Protein AF-A0A974VN62-F1 (afdb_monomer_lite)

Radius of gyration: 16.74 Å; chains: 1; bounding box: 40×26×48 Å

pLDDT: mean 82.11, std 14.99, range [42.94, 95.12]

Secondary structure (DSSP, 8-state):
---EEEHHHHHHHHTS-HHHHHHHHHTT-S-B-TTSSSSEEEHHHHHHHHHHHHHHHHHHHHHHHHHHHHHS--

Sequence (74 aa):
MSDSMTIAETAVYLGVNEFSVMSWFGEDALAQDESAPGIRFTRASVEALKEALYERTSASAGLLRDFHAHQSGH

Foldseek 3Di:
DPQKADLVRLCVVLVHDSVVVVVCVVVVQFDADPVDPDGITGNVSSVVVSVVVVVVVVVVVVVVVVVVVVVVPD

Structure (mmCIF, N/CA/C/O backbone):
data_AF-A0A974VN62-F1
#
_entry.id   AF-A0A974VN62-F1
#
loop_
_atom_site.group_PDB
_atom_site.id
_atom_site.type_symbol
_atom_site.label_atom_id
_atom_site.label_alt_id
_atom_site.label_comp_id
_atom_site.label_asym_id
_atom_site.label_entity_id
_atom_site.label_seq_id
_atom_site.pdbx_PDB_ins_code
_atom_site.Cartn_x
_atom_site.Cartn_y
_atom_site.Cartn_z
_atom_site.occupancy
_atom_site.B_iso_or_equiv
_atom_site.auth_seq_id
_atom_site.auth_comp_id
_atom_site.auth_asym_id
_atom_site.auth_atom_id
_atom_site.pdbx_PDB_model_num
ATOM 1 N N . MET A 1 1 ? 9.243 -17.498 -7.810 1.00 48.72 1 MET A N 1
ATOM 2 C CA . MET A 1 1 ? 8.110 -16.550 -7.777 1.00 48.72 1 MET A CA 1
ATOM 3 C C . MET A 1 1 ? 8.725 -15.180 -7.589 1.00 48.72 1 MET A C 1
ATOM 5 O O . MET A 1 1 ? 9.632 -15.089 -6.776 1.00 48.72 1 MET A O 1
ATOM 9 N N . SER A 1 2 ? 8.357 -14.182 -8.389 1.00 57.50 2 SER A N 1
ATOM 10 C CA . SER A 1 2 ? 8.883 -12.825 -8.198 1.00 57.50 2 SER A CA 1
ATOM 11 C C . SER A 1 2 ? 8.418 -12.312 -6.838 1.00 57.50 2 SER A C 1
ATOM 13 O O . SER A 1 2 ? 7.220 -12.325 -6.571 1.00 57.50 2 SER A O 1
ATOM 15 N N . ASP A 1 3 ? 9.356 -11.925 -5.975 1.00 83.31 3 ASP A N 1
ATOM 16 C CA . ASP A 1 3 ? 9.079 -11.493 -4.594 1.00 83.31 3 ASP A CA 1
ATOM 17 C C . ASP A 1 3 ? 8.634 -10.020 -4.514 1.00 83.31 3 ASP A C 1
ATOM 19 O O . ASP A 1 3 ? 8.658 -9.391 -3.459 1.00 83.31 3 ASP A O 1
ATOM 23 N N . SER A 1 4 ? 8.246 -9.446 -5.654 1.00 91.00 4 SER A N 1
ATOM 24 C CA . SER A 1 4 ? 7.915 -8.037 -5.782 1.00 91.00 4 SER A CA 1
ATOM 25 C C . SER A 1 4 ? 6.587 -7.806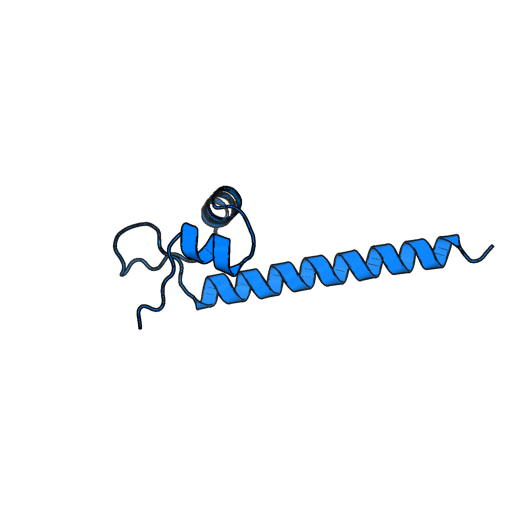 -6.493 1.00 91.00 4 SER A C 1
ATOM 27 O O . SER A 1 4 ? 6.195 -8.556 -7.388 1.00 91.00 4 SER A O 1
ATOM 29 N N . MET A 1 5 ? 5.881 -6.768 -6.049 1.00 92.81 5 MET A N 1
ATOM 30 C CA . MET A 1 5 ? 4.517 -6.424 -6.447 1.00 92.81 5 MET A CA 1
ATOM 31 C C . MET A 1 5 ? 4.497 -5.046 -7.107 1.00 92.81 5 MET A C 1
ATOM 33 O O . MET A 1 5 ? 5.180 -4.122 -6.669 1.00 92.81 5 MET A O 1
ATOM 37 N N . THR A 1 6 ? 3.720 -4.890 -8.172 1.00 94.81 6 THR A N 1
ATOM 38 C CA . THR A 1 6 ? 3.464 -3.580 -8.787 1.00 94.81 6 THR A CA 1
ATOM 39 C C . THR A 1 6 ? 2.570 -2.704 -7.904 1.00 94.81 6 THR A C 1
ATOM 41 O O . THR A 1 6 ? 1.930 -3.186 -6.972 1.00 94.81 6 THR A O 1
ATOM 44 N N . ILE A 1 7 ? 2.469 -1.410 -8.231 1.00 94.69 7 ILE A N 1
ATOM 45 C CA . ILE A 1 7 ? 1.550 -0.469 -7.561 1.00 94.69 7 ILE A CA 1
ATOM 46 C C . ILE A 1 7 ? 0.114 -1.012 -7.529 1.00 94.69 7 ILE A C 1
ATOM 48 O O . ILE A 1 7 ? -0.508 -1.021 -6.467 1.00 94.69 7 ILE A O 1
ATOM 52 N N . ALA A 1 8 ? -0.382 -1.518 -8.661 1.00 95.12 8 ALA A N 1
ATOM 53 C CA . ALA A 1 8 ? -1.729 -2.070 -8.765 1.00 95.12 8 ALA A CA 1
ATOM 54 C C . ALA A 1 8 ? -1.920 -3.310 -7.876 1.00 95.12 8 ALA A C 1
ATOM 56 O O . ALA A 1 8 ? -2.925 -3.427 -7.177 1.00 95.12 8 ALA A O 1
ATOM 57 N N . GLU A 1 9 ? -0.946 -4.223 -7.851 1.00 94.81 9 GLU A N 1
ATOM 58 C CA . GLU A 1 9 ? -1.008 -5.425 -7.011 1.00 94.81 9 GLU A CA 1
ATOM 59 C C . GLU A 1 9 ? -0.964 -5.083 -5.519 1.00 94.81 9 GLU A C 1
ATOM 61 O O . GLU A 1 9 ? -1.740 -5.636 -4.741 1.00 94.81 9 GLU A O 1
ATOM 66 N N . THR A 1 10 ? -0.109 -4.139 -5.117 1.00 94.31 10 THR A N 1
ATOM 67 C CA . THR A 1 10 ? -0.038 -3.644 -3.737 1.00 94.31 10 THR A CA 1
ATOM 68 C C . THR A 1 10 ? -1.346 -2.974 -3.319 1.00 94.31 10 THR A C 1
ATOM 70 O O . THR A 1 10 ? -1.841 -3.233 -2.223 1.00 94.31 10 THR A O 1
ATOM 73 N N . ALA A 1 11 ? -1.947 -2.163 -4.195 1.00 94.75 11 ALA A N 1
ATOM 74 C CA . ALA A 1 11 ? -3.229 -1.512 -3.938 1.00 94.75 11 ALA A CA 1
ATOM 75 C C . ALA A 1 11 ? -4.342 -2.543 -3.686 1.00 94.75 11 ALA A C 1
ATOM 77 O O . ALA A 1 11 ? -5.043 -2.472 -2.676 1.00 94.75 11 ALA A O 1
ATOM 78 N N . VAL A 1 12 ? -4.436 -3.562 -4.549 1.00 94.94 12 VAL A N 1
ATOM 79 C CA . VAL A 1 12 ? -5.384 -4.676 -4.396 1.00 94.94 12 VAL A CA 1
ATOM 80 C C . VAL A 1 12 ? -5.123 -5.455 -3.105 1.00 94.94 12 VAL A C 1
ATOM 82 O O . VAL A 1 12 ? -6.063 -5.756 -2.372 1.00 94.94 12 VAL A O 1
ATOM 85 N N . TYR A 1 13 ? -3.861 -5.759 -2.796 1.00 93.25 13 TYR A N 1
ATOM 86 C CA . TYR A 1 13 ? -3.490 -6.545 -1.617 1.00 93.25 13 TYR A CA 1
ATOM 87 C C . TYR A 1 13 ? -3.801 -5.836 -0.293 1.00 93.25 13 TYR A C 1
ATOM 89 O O . TYR A 1 13 ? -4.221 -6.479 0.673 1.00 93.25 13 TYR A O 1
ATOM 97 N N . LEU A 1 14 ? -3.607 -4.517 -0.247 1.00 91.06 14 LEU A N 1
ATOM 98 C CA . LEU A 1 14 ? -3.879 -3.685 0.925 1.00 91.06 14 LEU A CA 1
ATOM 99 C C . LEU A 1 14 ? -5.339 -3.204 0.993 1.00 91.06 14 LEU A C 1
ATOM 101 O O . LEU A 1 14 ? -5.746 -2.660 2.016 1.00 91.06 14 LEU A O 1
ATOM 105 N N . GLY A 1 15 ? -6.132 -3.401 -0.065 1.00 92.62 15 GLY A N 1
ATOM 106 C CA . GLY A 1 15 ? -7.513 -2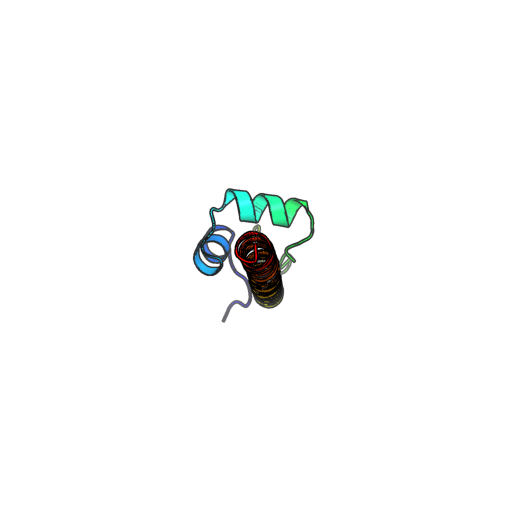.919 -0.136 1.00 92.62 15 GLY A CA 1
ATOM 107 C C . GLY A 1 15 ? -7.613 -1.393 -0.222 1.00 92.62 15 GLY A C 1
ATOM 108 O O . GLY A 1 15 ? -8.542 -0.801 0.326 1.00 92.62 15 GLY A O 1
ATOM 109 N N . VAL A 1 16 ? -6.649 -0.750 -0.883 1.00 92.12 16 VAL A N 1
ATOM 110 C CA . VAL A 1 16 ? -6.550 0.710 -1.040 1.00 92.12 16 VAL A CA 1
ATOM 111 C C . VAL A 1 16 ? -6.466 1.094 -2.517 1.00 92.12 16 VAL A C 1
ATOM 113 O O . VAL A 1 16 ? -6.432 0.239 -3.397 1.00 92.12 16 VAL A O 1
ATOM 116 N N . ASN A 1 17 ? -6.443 2.394 -2.809 1.00 94.81 17 ASN A N 1
ATOM 117 C CA . ASN A 1 17 ? -6.218 2.885 -4.167 1.00 94.81 17 ASN A CA 1
ATOM 118 C C . ASN A 1 17 ? -4.715 3.056 -4.470 1.00 94.81 17 ASN A C 1
ATOM 120 O O . ASN A 1 17 ? -3.887 3.188 -3.568 1.00 94.81 17 ASN A O 1
ATOM 124 N N . GLU A 1 18 ? -4.368 3.100 -5.757 1.00 94.00 18 GLU A N 1
ATOM 125 C CA . GLU A 1 18 ? -2.982 3.248 -6.232 1.00 94.00 18 GLU A CA 1
ATOM 126 C C . GLU A 1 18 ? -2.335 4.577 -5.808 1.00 94.00 18 GLU A C 1
ATOM 128 O O . GLU A 1 18 ? -1.125 4.640 -5.602 1.00 94.00 18 GLU A O 1
ATOM 133 N N . PHE A 1 19 ? -3.130 5.636 -5.624 1.00 93.69 19 PHE A N 1
ATOM 134 C CA . PHE A 1 19 ? -2.633 6.931 -5.160 1.00 93.69 19 PHE A CA 1
ATOM 135 C C . PHE A 1 19 ? -2.087 6.854 -3.727 1.00 93.69 19 PHE A C 1
ATOM 137 O O . PHE A 1 19 ? -1.021 7.398 -3.452 1.00 93.69 19 PHE A O 1
ATOM 144 N N . SER A 1 20 ? -2.758 6.129 -2.827 1.00 93.44 20 SER A N 1
ATOM 145 C CA . SER A 1 20 ? -2.269 5.878 -1.467 1.00 93.44 20 SER A CA 1
ATOM 146 C C . SER A 1 20 ? -0.938 5.130 -1.480 1.00 93.44 20 SER A C 1
ATOM 148 O O . SER A 1 20 ? -0.024 5.504 -0.751 1.00 93.44 20 SER A O 1
ATOM 150 N N . VAL A 1 21 ? -0.797 4.135 -2.360 1.00 93.62 21 VAL A N 1
ATOM 151 C CA . VAL A 1 21 ? 0.458 3.388 -2.530 1.00 93.62 21 VAL A CA 1
ATOM 152 C C . VAL A 1 21 ? 1.587 4.305 -3.008 1.00 93.62 21 VAL A C 1
ATOM 154 O O . VAL A 1 21 ? 2.679 4.272 -2.447 1.00 93.62 21 VAL A O 1
ATOM 157 N N . MET A 1 22 ? 1.329 5.168 -3.997 1.00 92.56 22 MET A N 1
ATOM 158 C CA . MET A 1 22 ? 2.318 6.147 -4.467 1.00 92.56 22 MET A CA 1
ATOM 159 C C . MET A 1 22 ? 2.693 7.177 -3.394 1.00 92.56 22 MET A C 1
ATOM 161 O O . MET A 1 22 ? 3.860 7.547 -3.299 1.00 92.56 22 MET A O 1
ATOM 165 N N . SER A 1 23 ? 1.733 7.616 -2.573 1.00 93.50 23 SER A N 1
ATOM 166 C CA . SER A 1 23 ? 1.999 8.516 -1.444 1.00 93.50 23 SER A CA 1
ATOM 167 C C . SER A 1 23 ? 2.952 7.871 -0.440 1.00 93.50 23 SER A C 1
ATOM 169 O O . SER A 1 23 ? 3.965 8.465 -0.099 1.00 93.50 23 SER A O 1
ATOM 171 N N . TRP A 1 24 ? 2.678 6.631 -0.025 1.00 91.31 24 TRP A N 1
ATOM 172 C CA . TRP A 1 24 ? 3.528 5.902 0.922 1.00 91.31 24 TRP A CA 1
ATOM 173 C C . TRP A 1 24 ? 4.916 5.602 0.375 1.00 91.31 24 TRP A C 1
ATOM 175 O O . TRP A 1 24 ? 5.887 5.643 1.124 1.00 91.31 24 TRP A O 1
ATOM 185 N N . PHE A 1 25 ? 5.026 5.348 -0.928 1.00 90.06 25 PHE A N 1
ATOM 186 C CA . PHE A 1 25 ? 6.326 5.243 -1.576 1.00 90.06 25 PHE A CA 1
ATOM 187 C C . PHE A 1 25 ? 7.110 6.564 -1.507 1.00 90.06 25 PHE A C 1
ATOM 189 O O . PHE A 1 25 ? 8.292 6.553 -1.186 1.00 90.06 25 PHE A O 1
ATOM 196 N N . GLY A 1 26 ? 6.452 7.707 -1.729 1.00 88.25 26 GLY A N 1
ATOM 197 C CA . GLY A 1 26 ? 7.071 9.027 -1.564 1.00 88.25 26 GLY A CA 1
ATOM 198 C C . GLY A 1 26 ? 7.474 9.366 -0.121 1.00 88.25 26 GLY A C 1
ATOM 199 O O . GLY A 1 26 ? 8.336 10.218 0.080 1.00 88.25 26 GLY A O 1
ATOM 200 N N . GLU A 1 27 ? 6.879 8.698 0.869 1.00 89.62 27 GLU A N 1
ATOM 201 C CA . GLU A 1 27 ? 7.177 8.842 2.302 1.00 89.62 27 GLU A CA 1
ATOM 202 C C . GLU A 1 27 ? 8.178 7.796 2.834 1.00 89.62 27 GLU A C 1
ATOM 204 O O . GLU A 1 27 ? 8.360 7.699 4.045 1.00 89.62 27 GLU A O 1
ATOM 209 N N . ASP A 1 28 ? 8.817 7.010 1.958 1.00 86.12 28 ASP A N 1
ATOM 210 C CA . ASP A 1 28 ? 9.760 5.932 2.319 1.00 86.12 28 ASP A CA 1
ATOM 211 C C . ASP A 1 28 ? 9.127 4.786 3.145 1.00 86.12 28 ASP A C 1
ATOM 213 O O . ASP A 1 28 ? 9.809 3.958 3.740 1.00 86.12 28 ASP A O 1
ATOM 217 N N . ALA A 1 29 ? 7.793 4.685 3.163 1.00 87.50 29 ALA A N 1
ATOM 218 C CA . ALA A 1 29 ? 7.072 3.635 3.889 1.00 87.50 29 ALA A CA 1
ATOM 219 C C . ALA A 1 29 ? 7.003 2.297 3.121 1.00 87.50 29 ALA A C 1
ATOM 221 O O . ALA A 1 29 ? 6.573 1.285 3.679 1.00 87.50 29 ALA A O 1
ATOM 222 N N . LEU A 1 30 ? 7.405 2.284 1.844 1.00 91.25 30 LEU A N 1
ATOM 223 C CA . LEU A 1 30 ? 7.462 1.098 0.988 1.00 91.25 30 LEU A CA 1
ATOM 224 C C . LEU A 1 30 ? 8.851 0.943 0.361 1.00 91.25 30 LEU A C 1
ATOM 226 O O . LEU A 1 30 ? 9.316 1.829 -0.350 1.00 91.25 30 LEU A O 1
ATOM 230 N N . ALA A 1 31 ? 9.471 -0.221 0.549 1.00 92.19 31 ALA A N 1
ATOM 231 C CA . ALA A 1 31 ? 10.768 -0.542 -0.032 1.00 92.19 31 ALA A CA 1
ATOM 232 C C . ALA A 1 31 ? 10.624 -1.042 -1.477 1.00 92.19 31 ALA A C 1
ATOM 234 O O . ALA A 1 31 ? 9.925 -2.031 -1.742 1.00 92.19 31 ALA A O 1
ATOM 235 N N . GLN A 1 32 ? 11.323 -0.378 -2.399 1.00 92.38 32 GLN A N 1
ATOM 236 C CA . GLN A 1 32 ? 11.375 -0.761 -3.807 1.00 92.38 32 GLN A CA 1
ATOM 237 C C . GLN A 1 32 ? 12.307 -1.965 -4.030 1.00 92.38 32 GLN A C 1
ATOM 239 O O . GLN A 1 32 ? 13.374 -2.065 -3.433 1.00 92.38 32 GLN A O 1
ATOM 244 N N . ASP A 1 33 ? 11.916 -2.869 -4.926 1.00 92.50 33 ASP A N 1
ATOM 245 C CA . ASP A 1 33 ? 12.776 -3.915 -5.477 1.00 92.50 33 ASP A CA 1
ATOM 246 C C . ASP A 1 33 ? 13.560 -3.367 -6.680 1.00 92.50 33 ASP A C 1
ATOM 248 O O . ASP A 1 33 ? 13.066 -3.346 -7.809 1.00 92.50 33 ASP A O 1
ATOM 252 N N . GLU A 1 34 ? 14.791 -2.911 -6.437 1.00 89.56 34 GLU A N 1
ATOM 253 C CA . GLU A 1 34 ? 15.676 -2.344 -7.468 1.00 89.56 34 GLU A CA 1
ATOM 254 C C . GLU A 1 34 ? 16.129 -3.371 -8.519 1.00 89.56 34 GLU A C 1
ATOM 256 O O . GLU A 1 34 ? 16.609 -3.000 -9.591 1.00 89.56 34 GLU A O 1
ATOM 261 N N . SER A 1 35 ? 15.963 -4.670 -8.245 1.00 87.06 35 SER A N 1
ATOM 262 C CA . SER A 1 35 ? 16.319 -5.737 -9.189 1.00 87.06 35 SER A CA 1
ATOM 263 C C . SER A 1 35 ? 15.285 -5.909 -10.304 1.00 87.06 35 SER A C 1
ATOM 265 O O . SER A 1 35 ? 15.543 -6.609 -11.288 1.00 87.06 35 SER A O 1
ATOM 267 N N . ALA A 1 36 ? 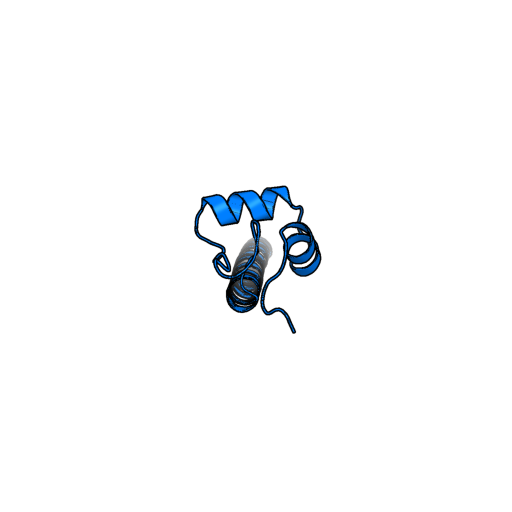14.110 -5.292 -10.169 1.00 86.44 36 ALA A N 1
ATOM 268 C CA . ALA A 1 36 ? 13.015 -5.425 -11.108 1.00 86.44 36 ALA A CA 1
ATOM 269 C C . ALA A 1 36 ? 12.796 -4.146 -11.938 1.00 86.44 36 ALA A C 1
ATOM 271 O O . ALA A 1 36 ? 12.955 -3.034 -11.441 1.00 86.44 36 ALA A O 1
ATOM 272 N N . PRO A 1 37 ? 12.386 -4.271 -13.215 1.00 86.06 37 PRO A N 1
ATOM 273 C CA . PRO A 1 37 ? 12.081 -3.105 -14.033 1.00 86.06 37 PRO A CA 1
ATOM 274 C C . PRO A 1 37 ? 10.822 -2.381 -13.533 1.00 86.06 37 PRO A C 1
ATOM 276 O O . PRO A 1 37 ? 9.763 -2.995 -13.371 1.00 86.06 37 PRO A O 1
ATOM 279 N N . GLY A 1 38 ? 10.934 -1.058 -13.388 1.00 87.94 38 GLY A N 1
ATOM 280 C CA . GLY A 1 38 ? 9.849 -0.173 -12.959 1.00 87.94 38 GLY A CA 1
ATOM 281 C C . GLY A 1 38 ? 9.713 -0.056 -11.439 1.00 87.94 38 GLY A C 1
ATOM 282 O O . GLY A 1 38 ? 10.558 -0.526 -10.683 1.00 87.94 38 GLY A O 1
ATOM 283 N N . ILE A 1 39 ? 8.637 0.596 -10.988 1.00 90.75 39 ILE A N 1
ATOM 284 C CA . ILE A 1 39 ? 8.327 0.718 -9.558 1.00 90.75 39 ILE A CA 1
ATOM 285 C C . ILE A 1 39 ? 7.651 -0.576 -9.106 1.00 90.75 39 ILE A C 1
ATOM 287 O O . ILE A 1 39 ? 6.494 -0.844 -9.450 1.00 90.75 39 ILE A O 1
ATOM 291 N N . ARG A 1 40 ? 8.390 -1.385 -8.348 1.00 93.44 40 ARG A N 1
ATOM 292 C CA . ARG A 1 40 ? 7.889 -2.597 -7.699 1.00 93.44 40 ARG A CA 1
ATOM 293 C C . ARG A 1 40 ? 8.315 -2.623 -6.249 1.00 93.44 40 ARG A C 1
ATOM 295 O O . ARG A 1 40 ? 9.411 -2.190 -5.932 1.00 93.44 40 ARG A O 1
ATOM 302 N N . PHE A 1 41 ? 7.465 -3.151 -5.388 1.00 93.81 41 PHE A N 1
ATOM 303 C CA . PHE A 1 41 ? 7.676 -3.181 -3.949 1.00 93.81 41 PHE A CA 1
ATOM 304 C C . PHE A 1 41 ? 7.991 -4.589 -3.495 1.00 93.81 41 PHE A C 1
ATOM 306 O O . PHE A 1 41 ? 7.370 -5.538 -3.971 1.00 93.81 41 PHE A O 1
ATOM 313 N N . THR A 1 42 ? 8.929 -4.726 -2.565 1.00 93.31 42 THR A N 1
ATOM 314 C CA . THR A 1 42 ? 9.211 -6.026 -1.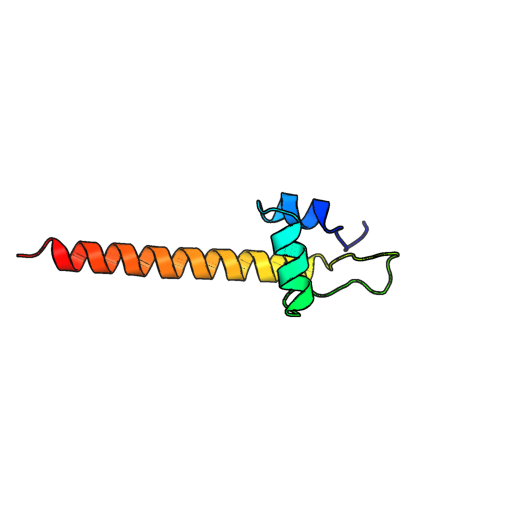953 1.00 93.31 42 THR A CA 1
ATOM 315 C C . THR A 1 42 ? 7.997 -6.503 -1.165 1.00 93.31 42 THR A C 1
ATOM 317 O O . THR A 1 42 ? 7.337 -5.721 -0.470 1.00 93.31 42 THR A O 1
ATOM 320 N N . ARG A 1 43 ? 7.700 -7.801 -1.240 1.00 91.44 43 ARG A N 1
ATOM 321 C CA . ARG A 1 43 ? 6.574 -8.387 -0.510 1.00 91.44 43 ARG A CA 1
ATOM 322 C C . ARG A 1 43 ? 6.688 -8.147 0.994 1.00 91.44 43 ARG A C 1
ATOM 324 O O . ARG A 1 43 ? 5.710 -7.745 1.614 1.00 91.44 43 ARG A O 1
ATOM 331 N N . ALA A 1 44 ? 7.891 -8.307 1.545 1.00 91.88 44 ALA A N 1
ATOM 332 C CA . ALA A 1 44 ? 8.165 -8.078 2.960 1.00 91.88 44 ALA A CA 1
ATOM 333 C C . ALA A 1 44 ? 7.766 -6.664 3.420 1.00 91.88 44 ALA A C 1
ATOM 335 O O . ALA A 1 44 ? 7.153 -6.506 4.473 1.00 91.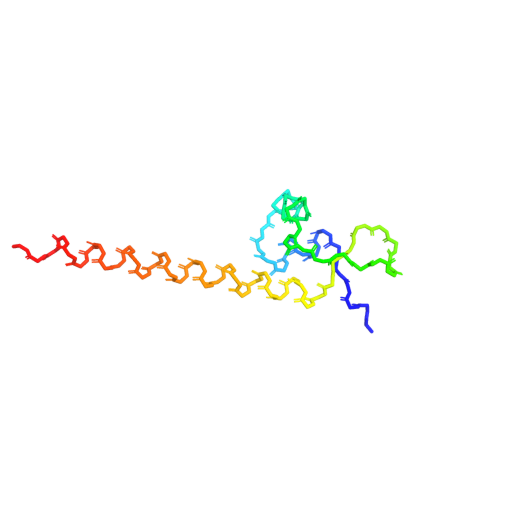88 44 ALA A O 1
ATOM 336 N N . SER A 1 45 ? 8.057 -5.635 2.618 1.00 93.50 45 SER A N 1
ATOM 337 C CA . SER A 1 45 ? 7.675 -4.261 2.954 1.00 93.50 45 SER A CA 1
ATOM 338 C C . SER A 1 45 ? 6.165 -4.037 2.874 1.00 93.50 45 SER A C 1
ATOM 340 O O . SER A 1 45 ? 5.597 -3.381 3.747 1.00 93.50 45 SER A O 1
ATOM 342 N N . VAL A 1 46 ? 5.498 -4.621 1.874 1.00 93.69 46 VAL A N 1
ATOM 343 C CA . VAL A 1 46 ? 4.034 -4.555 1.750 1.00 93.69 46 VAL A CA 1
ATOM 344 C C . VAL A 1 46 ? 3.347 -5.254 2.931 1.00 93.69 46 VAL A C 1
ATOM 346 O O . VAL A 1 46 ? 2.344 -4.756 3.443 1.00 93.69 46 VAL A O 1
ATOM 349 N N . GLU A 1 47 ? 3.878 -6.388 3.394 1.00 93.00 47 GLU A N 1
ATOM 350 C CA . GLU A 1 47 ? 3.358 -7.102 4.565 1.00 93.00 47 GLU A CA 1
ATOM 351 C C . GLU A 1 47 ? 3.565 -6.314 5.862 1.00 93.00 47 GLU A C 1
ATOM 353 O O . GLU A 1 47 ? 2.607 -6.151 6.616 1.00 93.00 47 GLU A O 1
ATOM 358 N N . ALA A 1 48 ? 4.746 -5.728 6.071 1.00 91.75 48 ALA A N 1
ATOM 359 C CA . ALA A 1 48 ? 5.001 -4.867 7.225 1.00 91.75 48 ALA A CA 1
ATOM 360 C C . ALA A 1 48 ? 4.045 -3.660 7.264 1.00 91.75 48 ALA A C 1
ATOM 362 O O . ALA A 1 48 ? 3.494 -3.320 8.313 1.00 91.75 48 ALA A O 1
ATOM 363 N N . LEU A 1 49 ? 3.783 -3.039 6.108 1.00 91.12 49 LEU A N 1
ATOM 364 C CA . LEU A 1 49 ? 2.831 -1.934 6.015 1.00 91.12 49 LEU A CA 1
ATOM 365 C C . LEU A 1 49 ? 1.398 -2.387 6.315 1.00 91.12 49 LEU A C 1
ATOM 367 O O . LEU A 1 49 ? 0.659 -1.680 6.999 1.00 91.12 49 LEU A O 1
ATOM 371 N N . LYS A 1 50 ? 0.997 -3.569 5.835 1.00 91.88 50 LYS A N 1
ATOM 372 C CA . LYS A 1 50 ? -0.315 -4.149 6.140 1.00 91.88 50 LYS A CA 1
ATOM 373 C C . LYS A 1 50 ? -0.509 -4.299 7.646 1.00 91.88 50 LYS A C 1
ATOM 375 O O . LYS A 1 50 ? -1.545 -3.879 8.159 1.00 91.88 50 LYS A O 1
ATOM 380 N N . GLU A 1 51 ? 0.471 -4.859 8.349 1.00 90.38 51 GLU A N 1
ATOM 381 C CA . GLU A 1 51 ? 0.419 -5.011 9.807 1.00 90.38 51 GLU A CA 1
ATOM 382 C C . GLU A 1 51 ? 0.331 -3.653 10.512 1.00 90.38 51 GLU A C 1
ATOM 384 O O . GLU A 1 51 ? -0.583 -3.444 11.309 1.00 90.38 51 GLU A O 1
ATOM 389 N N . ALA A 1 52 ? 1.168 -2.684 10.126 1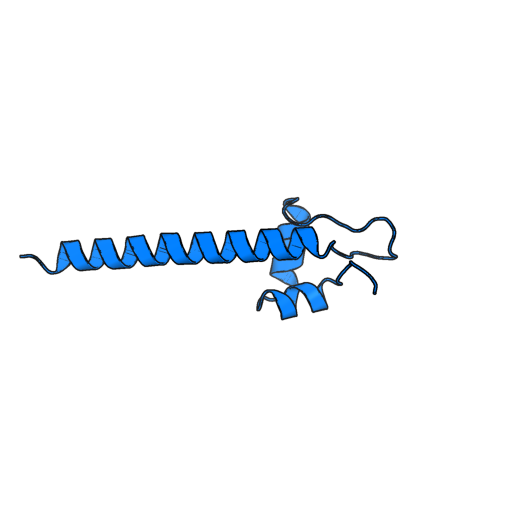.00 87.56 52 ALA A N 1
ATOM 390 C CA . ALA A 1 52 ? 1.135 -1.333 10.688 1.00 87.56 52 ALA A CA 1
ATOM 391 C C . ALA A 1 52 ? -0.227 -0.631 10.495 1.00 87.56 52 ALA A C 1
ATOM 393 O O . ALA A 1 52 ? -0.699 0.101 11.373 1.00 87.56 52 ALA A O 1
ATOM 394 N N . LEU A 1 53 ? -0.890 -0.856 9.354 1.00 86.62 53 LEU A N 1
ATOM 395 C CA . LEU A 1 53 ? -2.242 -0.355 9.097 1.00 86.62 53 LEU A CA 1
ATOM 396 C C . LEU A 1 53 ? -3.278 -1.029 10.008 1.00 86.62 53 LEU A C 1
ATOM 398 O O . LEU A 1 53 ? -4.109 -0.330 10.593 1.00 86.62 53 LEU A O 1
ATOM 402 N N . TYR A 1 54 ? -3.206 -2.352 10.185 1.00 84.00 54 TYR A N 1
ATOM 403 C CA . TYR A 1 54 ? -4.082 -3.081 11.109 1.00 84.00 54 TYR A CA 1
ATOM 404 C C . TYR A 1 54 ? -3.911 -2.621 12.559 1.00 84.00 54 TYR A C 1
ATOM 406 O O . TYR A 1 54 ? -4.909 -2.416 13.256 1.00 84.00 54 TYR A O 1
ATOM 414 N N . GLU A 1 55 ? -2.675 -2.412 13.013 1.00 79.38 55 GLU A N 1
ATOM 415 C CA . GLU A 1 55 ? -2.391 -1.922 14.364 1.00 79.38 55 GLU A CA 1
ATOM 416 C C . GLU A 1 55 ? -2.940 -0.507 14.582 1.00 79.38 55 GLU A C 1
ATOM 418 O O . GLU A 1 55 ? -3.604 -0.254 15.592 1.00 79.38 55 GLU A O 1
ATOM 423 N N . ARG A 1 56 ? -2.773 0.399 13.606 1.00 74.38 56 ARG A N 1
ATOM 424 C CA . ARG A 1 56 ? -3.381 1.743 13.642 1.00 74.38 56 ARG A CA 1
ATOM 425 C C . ARG A 1 56 ? -4.903 1.691 13.737 1.00 74.38 56 ARG A C 1
ATOM 427 O O . ARG A 1 56 ? -5.489 2.432 14.528 1.00 74.38 56 ARG A O 1
ATOM 434 N N . THR A 1 57 ? -5.554 0.837 12.950 1.00 68.50 57 THR A N 1
ATOM 435 C CA . THR A 1 57 ? -7.016 0.688 12.992 1.00 68.50 57 THR A CA 1
ATOM 436 C C . THR A 1 57 ? -7.479 0.102 14.326 1.00 68.50 57 THR A C 1
ATOM 438 O O . THR A 1 57 ? -8.446 0.598 14.902 1.00 68.50 57 THR A O 1
ATOM 441 N N . SER A 1 58 ? -6.775 -0.901 14.853 1.00 59.94 58 SER A N 1
ATOM 442 C CA . SER A 1 58 ? -7.094 -1.541 16.134 1.00 59.94 58 SER A CA 1
ATOM 443 C C . SER A 1 58 ? -6.955 -0.575 17.318 1.00 59.94 58 SER A C 1
ATOM 445 O O . SER A 1 58 ? -7.877 -0.447 18.127 1.00 59.94 58 SER A O 1
ATOM 447 N N . ALA A 1 59 ? -5.860 0.190 17.376 1.00 59.84 59 ALA A N 1
ATOM 448 C CA . ALA A 1 59 ? -5.645 1.200 18.411 1.00 59.84 59 ALA A CA 1
ATOM 449 C C . ALA A 1 59 ? -6.714 2.306 18.369 1.00 59.84 59 ALA A C 1
ATOM 451 O O . ALA A 1 59 ? -7.230 2.724 19.407 1.00 59.84 59 ALA A O 1
ATOM 452 N N . SER A 1 60 ? -7.109 2.744 17.170 1.00 57.69 60 SER A N 1
ATOM 453 C CA . SER A 1 60 ? -8.168 3.743 16.999 1.00 57.69 60 SER A CA 1
ATOM 454 C C . SER A 1 60 ? -9.554 3.206 17.395 1.00 57.69 60 SER A C 1
ATOM 456 O O . SER A 1 60 ? -10.322 3.906 18.057 1.00 57.69 60 SER A O 1
ATOM 458 N N . ALA A 1 61 ? -9.856 1.941 17.079 1.00 62.00 61 ALA A N 1
ATOM 459 C CA . ALA A 1 61 ? -11.095 1.283 17.496 1.00 62.00 61 ALA A CA 1
ATOM 460 C C . ALA A 1 61 ? -11.184 1.108 19.024 1.00 62.00 61 ALA A C 1
ATOM 462 O O . ALA A 1 61 ? -12.260 1.283 19.598 1.00 62.00 61 ALA A O 1
ATOM 463 N N . GLY A 1 62 ? -10.059 0.816 19.686 1.00 59.75 62 GLY A N 1
ATOM 464 C CA . GLY A 1 62 ? -9.966 0.776 21.147 1.00 59.75 62 GLY A CA 1
ATOM 465 C C . GLY A 1 62 ? -10.308 2.123 21.785 1.00 59.75 62 GLY A C 1
ATOM 466 O O . GLY A 1 62 ? -11.165 2.180 22.663 1.00 59.75 62 GLY A O 1
ATOM 467 N N . LEU A 1 63 ? -9.727 3.216 21.280 1.00 60.19 63 LEU A N 1
ATOM 468 C CA . LEU A 1 63 ? -9.964 4.571 21.795 1.00 60.19 63 LEU A CA 1
ATOM 469 C C . LEU A 1 63 ? -11.416 5.042 21.622 1.00 60.19 63 LEU A C 1
ATOM 471 O O . LEU A 1 63 ? -11.980 5.636 22.539 1.00 60.19 63 LEU A O 1
ATOM 475 N N . LEU A 1 64 ? -12.051 4.756 20.480 1.00 60.19 64 LEU A N 1
ATOM 476 C CA . LEU A 1 64 ? -13.465 5.094 20.255 1.00 60.19 64 LEU A CA 1
ATOM 477 C C . LEU A 1 64 ? -14.397 4.338 21.208 1.00 60.19 64 LEU A C 1
ATOM 479 O O . LEU A 1 64 ? -15.389 4.888 21.690 1.00 60.19 64 LEU A O 1
ATOM 483 N N . ARG A 1 65 ? -14.072 3.076 21.493 1.00 59.34 65 ARG A N 1
ATOM 484 C CA . ARG A 1 65 ? -14.851 2.236 22.399 1.00 59.34 65 ARG A CA 1
ATOM 485 C C . ARG A 1 65 ? -14.700 2.683 23.855 1.00 59.34 65 ARG A C 1
ATOM 487 O O . ARG A 1 65 ? -15.700 2.720 24.568 1.00 59.34 65 ARG A O 1
ATOM 494 N N . ASP A 1 66 ? -13.496 3.081 24.262 1.00 59.88 66 ASP A N 1
ATOM 495 C CA . ASP A 1 66 ? -13.213 3.619 25.599 1.00 59.88 66 ASP A CA 1
ATOM 496 C C . ASP A 1 66 ? -13.887 4.985 25.824 1.00 59.88 66 ASP A C 1
ATOM 498 O O . ASP A 1 66 ? -14.506 5.224 26.861 1.00 59.88 66 ASP A O 1
ATOM 502 N N . PHE A 1 67 ? -13.881 5.855 24.808 1.00 63.88 67 PHE A N 1
ATOM 503 C CA . PHE A 1 67 ? -14.567 7.148 24.856 1.00 63.88 67 PHE A CA 1
ATOM 504 C C . PHE A 1 67 ? -16.092 7.001 24.991 1.00 63.88 67 PHE A C 1
ATOM 506 O O . PHE A 1 67 ? -16.718 7.693 25.793 1.00 63.88 67 PHE A O 1
ATOM 513 N N . HIS A 1 68 ? -16.703 6.067 24.255 1.00 58.53 68 HIS A N 1
ATOM 514 C CA . HIS A 1 68 ? -18.139 5.790 24.363 1.00 58.53 68 HIS A CA 1
ATOM 515 C C . HIS A 1 68 ? -18.519 5.140 25.708 1.00 58.53 68 HIS A C 1
ATOM 517 O O . HIS A 1 68 ? -19.571 5.451 26.275 1.00 58.53 68 HIS A O 1
ATOM 523 N N . ALA A 1 69 ? -17.650 4.284 26.259 1.00 61.41 69 ALA A N 1
ATOM 524 C CA . ALA A 1 69 ? -17.827 3.719 27.596 1.00 61.41 69 ALA A CA 1
ATOM 525 C C . ALA A 1 69 ? -17.785 4.802 28.692 1.00 61.41 69 ALA A C 1
ATOM 527 O O . ALA A 1 69 ? -18.584 4.749 29.624 1.00 61.41 69 ALA A O 1
ATOM 528 N N . HIS A 1 70 ? -16.934 5.823 28.543 1.00 58.62 70 HIS A N 1
ATOM 529 C CA . HIS A 1 70 ? -16.864 6.955 29.473 1.00 58.62 70 HIS A CA 1
ATOM 530 C C . HIS A 1 70 ? -18.079 7.900 29.407 1.00 58.62 70 HIS A C 1
ATOM 532 O O . HIS A 1 70 ? -18.379 8.565 30.394 1.00 58.62 70 HIS A O 1
ATOM 538 N N . GLN A 1 71 ? -18.795 7.968 28.277 1.00 56.62 71 GLN A N 1
ATOM 539 C CA . GLN A 1 71 ? -19.989 8.819 28.133 1.00 56.62 71 GLN A CA 1
ATOM 540 C C . GLN A 1 71 ? -21.293 8.173 28.622 1.00 56.62 71 GLN A C 1
ATOM 542 O O . GLN A 1 71 ? -22.265 8.881 28.867 1.00 56.62 71 GLN A O 1
ATOM 547 N N . SER A 1 72 ? -21.332 6.848 28.776 1.00 60.16 72 SER A N 1
ATOM 548 C CA . SER A 1 72 ? -22.563 6.109 29.110 1.00 60.16 72 SER A CA 1
ATOM 549 C C . SER A 1 72 ? -22.732 5.821 30.612 1.00 60.16 72 SER A C 1
ATOM 551 O O . SER A 1 72 ? -23.638 5.085 30.993 1.00 60.16 72 SER A O 1
ATOM 553 N N . GLY A 1 73 ? -21.845 6.351 31.462 1.00 55.19 73 GLY A N 1
ATOM 554 C CA . GLY A 1 73 ? -21.788 6.078 32.903 1.00 55.19 73 GLY A CA 1
ATOM 555 C C . GLY A 1 73 ? -22.178 7.263 33.791 1.00 55.19 73 GLY A C 1
ATOM 556 O O . GLY A 1 73 ? -21.439 7.559 34.728 1.00 55.19 73 GLY A O 1
ATOM 557 N N . HIS A 1 74 ? -23.290 7.945 33.492 1.00 42.94 74 HIS A N 1
ATOM 558 C CA . HIS A 1 74 ? -23.842 9.032 34.312 1.00 42.94 74 HIS A CA 1
ATOM 559 C C . HIS A 1 74 ? -25.277 8.731 34.752 1.00 42.94 74 HIS A C 1
ATOM 561 O O . HIS A 1 74 ? -26.050 8.218 33.911 1.00 42.94 74 HIS A O 1
#